Protein AF-A0A258EL34-F1 (afdb_monomer_lite)

pLDDT: mean 84.0, std 14.88, range [36.34, 97.56]

Radius of gyration: 18.14 Å; chains: 1; bounding box: 48×41×60 Å

Secondary structure (DSSP, 8-state):
--------S------SS-----S--S---S--TTS-B--EEEEEEEETTEEEEEEE--B-HHHHHHTTTTSGGGGGGHHHHS-EEEEEEETTEEPPPEEEPTTEEEEEE-S-TTSEEEEEE-HHHHT---SS--EEEEE----

Foldseek 3Di:
DDDPPDDDPDADDDDPAFADPPDDPDDDPPPPPQAWFGKDFPDWADEPFKIKTKIKRTAHRVRCVVQVCVDPVCVLVRCVGTWIWMWIQGPVGIDDTDTDRSQWADFPHDHDLQAWGKTWGPCSNVVHDDPDTDIDTDHDDDD

Sequence (143 aa):
MGDSITWKRTVELDPYQFQVITGQKAPVTYTQMMQLHEGSIDAIYSDPSNLIINYKSGIESEVFIENELKERKNFSRYPEFEKAFLRIYNSFGWSNEIRIPSKIGPILNIESTNKAFYALRNDDFIGEEQEYLTFYKLRLRQK

Structure (mmCIF, N/CA/C/O backbone):
data_AF-A0A258EL34-F1
#
_entry.id   AF-A0A258EL34-F1
#
loop_
_atom_site.group_PDB
_atom_site.id
_atom_site.type_symbol
_atom_site.label_atom_id
_atom_site.label_alt_id
_atom_site.label_comp_id
_atom_site.label_asym_id
_atom_site.label_entity_id
_atom_site.label_seq_id
_atom_site.pdbx_PDB_ins_code
_atom_site.Cartn_x
_atom_site.Cartn_y
_atom_site.Cartn_z
_atom_site.occupancy
_atom_site.B_iso_or_equiv
_atom_site.auth_seq_id
_atom_site.auth_comp_id
_atom_site.auth_asym_id
_atom_site.auth_atom_id
_atom_site.pdbx_PDB_model_num
ATOM 1 N N . MET A 1 1 ? -9.105 -7.352 40.418 1.00 41.78 1 MET A N 1
ATOM 2 C CA . MET A 1 1 ? -9.398 -8.182 39.233 1.00 41.78 1 MET A CA 1
ATOM 3 C C . MET A 1 1 ? -8.619 -7.563 38.094 1.00 41.78 1 MET A C 1
ATOM 5 O O . MET A 1 1 ? -8.935 -6.448 37.714 1.00 41.78 1 MET A O 1
ATOM 9 N N . GLY A 1 2 ? -7.491 -8.171 37.729 1.00 44.22 2 GLY A N 1
ATOM 10 C CA . GLY A 1 2 ? -6.603 -7.632 36.703 1.00 44.22 2 GLY A CA 1
ATOM 11 C C . GLY A 1 2 ? -7.062 -8.126 35.344 1.00 44.22 2 GLY A C 1
ATOM 12 O O . GLY A 1 2 ? -7.056 -9.333 35.117 1.00 44.22 2 GLY A O 1
ATOM 13 N N . ASP A 1 3 ? -7.471 -7.206 34.478 1.00 46.72 3 ASP A N 1
ATOM 14 C CA . ASP A 1 3 ? -7.740 -7.506 33.079 1.00 46.72 3 ASP A CA 1
ATOM 15 C C . ASP A 1 3 ? -6.435 -7.979 32.437 1.00 46.72 3 ASP A C 1
ATOM 17 O O . ASP A 1 3 ? -5.505 -7.204 32.203 1.00 46.72 3 ASP A O 1
ATOM 21 N N . SE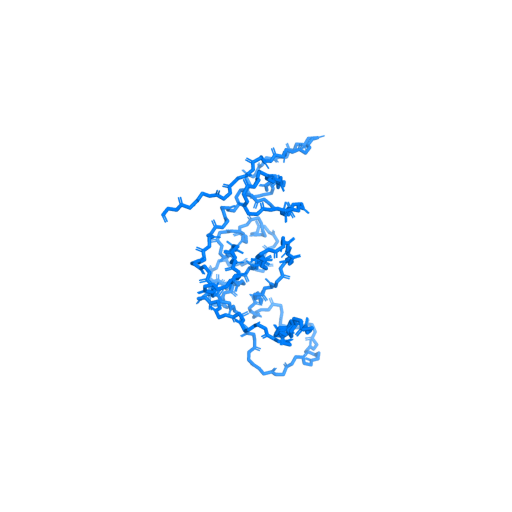R A 1 4 ? -6.330 -9.284 32.199 1.00 54.88 4 SER A N 1
ATOM 22 C CA . SER A 1 4 ? -5.239 -9.846 31.418 1.00 54.88 4 SER A CA 1
ATOM 23 C C . SER A 1 4 ? -5.434 -9.404 29.970 1.00 54.88 4 SER A C 1
ATOM 25 O O . SER A 1 4 ? -6.180 -10.027 29.216 1.00 54.88 4 SER A O 1
ATOM 27 N N . ILE A 1 5 ? -4.795 -8.301 29.586 1.00 61.38 5 ILE A N 1
ATOM 28 C CA . ILE A 1 5 ? -4.701 -7.889 28.187 1.00 61.38 5 ILE A CA 1
ATOM 29 C C . ILE A 1 5 ? -3.956 -9.004 27.445 1.00 61.38 5 ILE A C 1
ATOM 31 O O . ILE A 1 5 ? -2.776 -9.256 27.694 1.00 61.38 5 ILE A O 1
ATOM 35 N N . THR A 1 6 ? -4.656 -9.708 26.559 1.00 64.56 6 THR A N 1
ATOM 36 C CA . THR A 1 6 ? -4.080 -10.777 25.742 1.00 64.56 6 THR A CA 1
ATOM 37 C C . THR A 1 6 ? -3.245 -10.153 24.627 1.00 64.56 6 THR A C 1
ATOM 39 O O . THR A 1 6 ? -3.763 -9.755 23.585 1.00 64.56 6 THR A O 1
ATOM 42 N N . TRP A 1 7 ? -1.937 -10.039 24.843 1.00 64.25 7 TRP A N 1
ATOM 43 C CA . TRP A 1 7 ? -1.007 -9.521 23.842 1.00 64.25 7 TRP A CA 1
ATOM 44 C C . TRP A 1 7 ? -0.747 -10.565 22.749 1.00 64.25 7 TRP A C 1
ATOM 46 O O . TRP A 1 7 ? -0.298 -11.675 23.037 1.00 64.25 7 TRP A O 1
ATOM 56 N N . LYS A 1 8 ? -0.969 -10.205 21.479 1.00 66.88 8 LYS A N 1
ATOM 57 C CA . LYS A 1 8 ? -0.455 -10.978 20.338 1.00 66.88 8 LYS A CA 1
ATOM 58 C C . LYS A 1 8 ? 0.896 -10.411 19.921 1.00 66.88 8 LYS A C 1
ATOM 60 O O . LYS A 1 8 ? 0.979 -9.283 19.453 1.00 66.88 8 LYS A O 1
ATOM 65 N N . ARG A 1 9 ? 1.954 -11.211 20.084 1.00 72.88 9 ARG A N 1
ATOM 66 C CA . ARG A 1 9 ? 3.330 -10.836 19.712 1.00 72.88 9 ARG A CA 1
ATOM 67 C C . ARG A 1 9 ? 3.511 -10.675 18.201 1.00 72.88 9 ARG A C 1
ATOM 69 O O . ARG A 1 9 ? 4.352 -9.897 17.765 1.00 72.88 9 ARG A O 1
ATOM 76 N N . THR A 1 10 ? 2.732 -11.417 17.421 1.00 82.31 10 THR A N 1
ATOM 77 C CA . THR A 1 10 ? 2.841 -11.470 15.964 1.00 82.31 10 THR A CA 1
ATOM 78 C C . THR A 1 10 ? 1.449 -11.614 15.367 1.00 82.31 10 THR A C 1
ATOM 80 O O . THR A 1 10 ? 0.613 -12.351 15.895 1.00 82.31 10 THR A O 1
ATOM 83 N N . VAL A 1 11 ? 1.206 -10.896 14.273 1.00 83.44 11 VAL A N 1
ATOM 84 C CA . VAL A 1 11 ? 0.033 -11.070 13.418 1.00 83.44 11 VAL A CA 1
ATOM 85 C C . VAL A 1 11 ? 0.563 -11.443 12.041 1.00 83.44 11 VAL A C 1
ATOM 87 O O . VAL A 1 11 ? 1.262 -10.649 11.418 1.00 83.44 11 VAL A O 1
ATOM 90 N N . GLU A 1 12 ? 0.283 -12.664 11.600 1.00 86.00 12 GLU A N 1
ATOM 91 C CA . GLU A 1 12 ? 0.678 -13.126 10.270 1.00 86.00 12 GLU A CA 1
ATOM 92 C C . GLU A 1 12 ? -0.197 -12.444 9.220 1.00 86.00 12 GLU A C 1
ATOM 94 O O . GLU A 1 12 ? -1.425 -12.507 9.297 1.00 86.00 12 GLU A O 1
ATOM 99 N N . LEU A 1 13 ? 0.432 -11.766 8.261 1.00 84.50 13 LEU A N 1
ATOM 100 C CA . LEU A 1 13 ? -0.231 -11.244 7.074 1.00 84.50 13 LEU A CA 1
ATOM 101 C C . LEU A 1 13 ? -0.178 -12.331 5.996 1.00 84.50 13 LEU A C 1
ATOM 103 O O . LEU A 1 13 ? 0.907 -12.767 5.632 1.00 84.50 13 LEU A O 1
ATOM 107 N N . ASP A 1 14 ? -1.340 -12.732 5.485 1.00 82.75 14 ASP A N 1
ATOM 108 C CA . ASP A 1 14 ? -1.481 -13.736 4.416 1.00 82.75 14 ASP A CA 1
ATOM 109 C C . ASP A 1 14 ? -2.009 -13.081 3.123 1.00 82.75 14 ASP A C 1
ATOM 111 O O . ASP A 1 14 ? -3.225 -13.091 2.893 1.00 82.75 14 ASP A O 1
ATOM 115 N N . PRO A 1 15 ? -1.180 -12.304 2.404 1.00 85.19 15 PRO A N 1
ATOM 116 C CA . PRO A 1 15 ? -1.618 -11.557 1.229 1.00 85.19 15 PRO A CA 1
ATOM 117 C C . PRO A 1 15 ? -1.870 -12.506 0.049 1.00 85.19 15 PRO A C 1
ATOM 119 O O . PRO A 1 15 ? -1.083 -13.412 -0.206 1.00 85.19 15 PRO A O 1
ATOM 122 N N . TYR A 1 16 ? -2.932 -12.263 -0.719 1.00 80.44 16 TYR A N 1
ATOM 123 C CA . TYR A 1 16 ? -3.260 -13.045 -1.912 1.00 80.44 16 TYR A CA 1
ATOM 124 C C . TYR A 1 16 ? -2.210 -12.867 -3.014 1.00 80.44 16 TYR A C 1
ATOM 126 O O . TYR A 1 16 ? -1.878 -13.810 -3.728 1.00 80.44 16 TYR A O 1
ATOM 134 N N . GLN A 1 17 ? -1.684 -11.647 -3.154 1.00 79.56 17 GLN A N 1
ATOM 135 C CA . GLN A 1 17 ? -0.627 -11.327 -4.107 1.00 79.56 17 GLN A CA 1
ATOM 136 C C . GLN A 1 17 ? 0.487 -10.549 -3.402 1.00 79.56 17 GLN A C 1
ATOM 138 O O . GLN A 1 17 ? 0.334 -9.364 -3.104 1.00 79.56 17 GLN A O 1
ATOM 143 N N . PHE A 1 18 ? 1.613 -11.213 -3.148 1.00 84.88 18 PHE A N 1
ATOM 144 C CA . PHE A 1 18 ? 2.815 -10.597 -2.590 1.00 84.88 18 PHE A CA 1
ATOM 145 C C . PHE A 1 18 ? 4.050 -11.313 -3.128 1.00 84.88 18 PHE A C 1
ATOM 147 O O . PHE A 1 18 ? 4.322 -12.463 -2.789 1.00 84.88 18 PHE A O 1
ATOM 154 N N . GLN A 1 19 ? 4.762 -10.639 -4.020 1.00 82.44 19 GLN A N 1
ATOM 155 C CA . GLN A 1 19 ? 5.918 -11.174 -4.716 1.00 82.44 19 GLN A CA 1
ATOM 156 C C . GLN A 1 19 ? 7.121 -11.160 -3.778 1.00 82.44 19 GLN A C 1
ATOM 158 O O . GLN A 1 19 ? 7.544 -10.107 -3.307 1.00 82.44 19 GLN A O 1
ATOM 163 N N . VAL A 1 20 ? 7.682 -12.334 -3.507 1.00 78.94 20 VAL A N 1
ATOM 164 C CA . VAL A 1 20 ? 8.843 -12.498 -2.626 1.00 78.94 20 VAL A CA 1
ATOM 165 C C . VAL A 1 20 ? 9.955 -13.167 -3.413 1.00 78.94 20 VAL A C 1
ATOM 167 O O . VAL A 1 20 ? 9.717 -14.192 -4.054 1.00 78.94 20 VAL A O 1
ATOM 170 N N . ILE A 1 21 ? 11.183 -12.652 -3.329 1.00 72.12 21 ILE A N 1
ATOM 171 C CA . ILE A 1 21 ? 12.340 -13.408 -3.809 1.00 72.12 21 ILE A CA 1
ATOM 172 C C . ILE A 1 21 ? 12.619 -14.525 -2.801 1.00 72.12 21 ILE A C 1
ATOM 174 O O . ILE A 1 21 ? 13.019 -14.287 -1.658 1.00 72.12 21 ILE A O 1
ATOM 178 N N . THR A 1 22 ? 12.417 -15.771 -3.219 1.00 67.25 22 THR A N 1
ATOM 179 C CA . THR A 1 22 ? 12.797 -16.943 -2.428 1.00 67.25 22 THR A CA 1
ATOM 180 C C . THR A 1 22 ? 14.307 -17.170 -2.532 1.00 67.25 22 THR A C 1
ATOM 182 O O . THR A 1 22 ? 14.811 -17.405 -3.628 1.00 67.25 22 THR A O 1
ATOM 185 N N . GLY A 1 23 ? 15.040 -17.150 -1.413 1.00 67.62 23 GLY A N 1
ATOM 186 C CA . GLY A 1 23 ? 16.471 -17.492 -1.380 1.00 67.62 23 GLY A CA 1
ATOM 187 C C . GLY A 1 23 ? 17.406 -16.352 -0.954 1.00 67.62 23 GLY A C 1
ATOM 188 O O . GLY A 1 23 ? 17.044 -15.500 -0.145 1.00 67.62 23 GLY A O 1
ATOM 189 N N . GLN A 1 24 ? 18.662 -16.392 -1.417 1.00 54.28 24 GLN A N 1
ATOM 190 C CA . GLN A 1 24 ? 19.760 -15.569 -0.891 1.00 54.28 24 GLN A CA 1
ATOM 191 C C . GLN A 1 24 ? 19.712 -14.107 -1.383 1.00 54.28 24 GLN A C 1
ATOM 193 O O . GLN A 1 24 ? 19.801 -13.846 -2.576 1.00 54.28 24 GLN A O 1
ATOM 198 N N . LYS A 1 25 ? 19.677 -13.154 -0.436 1.00 59.59 25 LYS A N 1
ATOM 199 C CA . LYS A 1 25 ? 19.652 -11.685 -0.643 1.00 59.59 25 LYS A CA 1
ATOM 200 C C . LYS A 1 25 ? 21.045 -11.009 -0.708 1.00 59.59 25 LYS A C 1
ATOM 202 O O . LYS A 1 25 ? 21.150 -9.797 -0.540 1.00 59.59 25 LYS A O 1
ATOM 207 N N . ALA A 1 26 ? 22.129 -11.780 -0.847 1.00 50.38 26 ALA A N 1
ATOM 208 C CA . ALA A 1 26 ? 23.520 -11.289 -0.782 1.00 50.38 26 ALA A CA 1
ATOM 209 C C . ALA A 1 26 ? 23.942 -10.572 -2.088 1.00 50.38 26 ALA A C 1
ATOM 211 O O . ALA A 1 26 ? 23.337 -10.839 -3.126 1.00 50.38 26 ALA A O 1
ATOM 212 N N . PRO A 1 27 ? 24.941 -9.659 -2.070 1.00 42.38 27 PRO A N 1
ATOM 213 C CA . PRO A 1 27 ? 25.103 -8.652 -3.111 1.00 42.38 27 PRO A CA 1
ATOM 214 C C . PRO A 1 27 ? 25.608 -9.289 -4.401 1.00 42.38 27 PRO A C 1
ATOM 216 O O . PRO A 1 27 ? 26.798 -9.551 -4.575 1.00 42.38 27 PRO A O 1
ATOM 219 N N . VAL A 1 28 ? 24.681 -9.523 -5.320 1.00 44.03 28 VAL A N 1
ATOM 220 C CA . VAL A 1 28 ? 25.002 -9.807 -6.710 1.00 44.03 28 VAL A CA 1
ATOM 221 C C . VAL A 1 28 ? 25.556 -8.500 -7.267 1.00 44.03 28 VAL A C 1
ATOM 223 O O . VAL A 1 28 ? 24.874 -7.475 -7.267 1.00 44.03 28 VAL A O 1
ATOM 226 N N . THR A 1 29 ? 26.822 -8.502 -7.668 1.00 36.34 29 THR A N 1
ATOM 227 C CA . THR A 1 29 ? 27.428 -7.448 -8.487 1.00 36.34 29 THR A CA 1
ATOM 228 C C . THR A 1 29 ? 26.407 -6.936 -9.505 1.00 36.34 29 THR A C 1
ATOM 230 O O . THR A 1 29 ? 25.785 -7.754 -10.176 1.00 36.34 29 THR A O 1
ATOM 233 N N . TYR A 1 30 ? 26.226 -5.609 -9.585 1.00 42.84 30 TYR A N 1
ATOM 234 C CA . TYR A 1 30 ? 25.286 -4.830 -10.422 1.00 42.84 30 TYR A CA 1
ATOM 235 C C . TYR A 1 30 ? 25.215 -5.260 -11.908 1.00 42.84 30 TYR A C 1
ATOM 237 O O . TYR A 1 30 ? 25.568 -4.514 -12.816 1.00 42.84 30 TYR A O 1
ATOM 245 N N . THR A 1 31 ? 24.761 -6.475 -12.186 1.00 44.69 31 THR A N 1
ATOM 246 C CA . THR A 1 31 ? 24.675 -7.048 -13.536 1.00 44.69 31 THR A CA 1
ATOM 247 C C . THR A 1 31 ? 23.305 -7.643 -13.827 1.00 44.69 31 THR A C 1
ATOM 249 O O . THR A 1 31 ? 22.982 -7.860 -14.989 1.00 44.69 31 THR A O 1
ATOM 252 N N . GLN A 1 32 ? 22.448 -7.817 -12.817 1.00 48.19 32 GLN A N 1
ATOM 253 C CA . GLN A 1 32 ? 21.083 -8.304 -12.997 1.00 48.19 32 GLN A CA 1
ATOM 254 C C . GLN A 1 32 ? 20.070 -7.280 -12.473 1.00 48.19 32 GLN A C 1
ATOM 256 O O . GLN A 1 32 ? 19.383 -7.509 -11.486 1.00 48.19 32 GLN A O 1
ATOM 261 N N . MET A 1 33 ? 19.923 -6.154 -13.179 1.00 47.72 33 MET A N 1
ATOM 262 C CA . MET A 1 33 ? 18.757 -5.251 -13.062 1.00 47.72 33 MET A CA 1
ATOM 263 C C . MET A 1 33 ? 17.456 -5.912 -13.583 1.00 47.72 33 MET A C 1
ATOM 265 O O . MET A 1 33 ? 16.631 -5.258 -14.215 1.00 47.72 33 MET A O 1
ATOM 269 N N . MET A 1 34 ? 17.312 -7.234 -13.444 1.00 56.38 34 MET A N 1
ATOM 270 C CA . MET A 1 34 ? 16.467 -8.035 -14.332 1.00 56.38 34 MET A CA 1
ATOM 271 C C . MET A 1 34 ? 15.457 -8.964 -13.666 1.00 56.38 34 MET A C 1
ATOM 273 O O . MET A 1 34 ? 14.756 -9.652 -14.401 1.00 56.38 34 MET A O 1
ATOM 277 N N . GLN A 1 35 ? 15.337 -9.028 -12.342 1.00 62.94 35 GLN A N 1
ATOM 278 C CA . GLN A 1 35 ? 14.442 -10.019 -11.741 1.00 62.94 35 GLN A CA 1
ATOM 279 C C . GLN A 1 35 ? 13.672 -9.448 -10.556 1.00 62.94 35 GLN A C 1
ATOM 281 O O . GLN A 1 35 ? 14.263 -9.132 -9.531 1.00 62.94 35 GLN A O 1
ATOM 286 N N . LEU A 1 36 ? 12.349 -9.388 -10.747 1.00 65.50 36 LEU A N 1
ATOM 287 C CA . LEU A 1 36 ? 11.299 -9.108 -9.768 1.00 65.50 36 LEU A CA 1
ATOM 288 C C . LEU A 1 36 ? 11.317 -7.711 -9.122 1.00 65.50 36 LEU A C 1
ATOM 290 O O . LEU A 1 36 ? 12.328 -7.238 -8.614 1.00 65.50 36 LEU A O 1
ATOM 294 N N . HIS A 1 37 ? 10.144 -7.079 -9.055 1.00 77.81 37 HIS A N 1
ATOM 295 C CA . HIS A 1 37 ? 9.909 -6.010 -8.086 1.00 77.81 37 HIS A CA 1
ATOM 296 C C . HIS A 1 37 ? 9.254 -6.647 -6.858 1.00 77.81 37 HIS A C 1
ATOM 298 O O . HIS A 1 37 ? 8.141 -7.161 -6.971 1.00 77.81 37 HIS A O 1
ATOM 304 N N . GLU A 1 38 ? 9.949 -6.698 -5.720 1.00 84.25 38 GLU A N 1
ATOM 305 C CA . GLU A 1 38 ? 9.405 -7.313 -4.502 1.00 84.25 38 GLU A CA 1
ATOM 306 C C . GLU A 1 38 ? 8.160 -6.568 -4.009 1.00 84.25 38 GLU A C 1
ATOM 308 O O . GLU A 1 38 ? 8.049 -5.347 -4.126 1.00 84.25 38 GLU A O 1
ATOM 313 N N . GLY A 1 39 ? 7.227 -7.317 -3.425 1.00 89.00 39 GLY A N 1
ATOM 314 C CA . GLY A 1 39 ? 6.164 -6.741 -2.622 1.00 89.00 39 GLY A CA 1
ATOM 315 C C . GLY A 1 39 ? 6.746 -6.014 -1.413 1.00 89.00 39 GLY A C 1
ATOM 316 O O . GLY A 1 39 ? 7.715 -6.460 -0.794 1.00 89.00 39 GLY A O 1
ATOM 317 N N . SER A 1 40 ? 6.142 -4.887 -1.060 1.00 91.06 40 SER A N 1
ATOM 318 C CA . SER A 1 40 ? 6.580 -4.041 0.048 1.00 91.06 40 SER A CA 1
ATOM 319 C C . SER A 1 40 ? 5.419 -3.728 0.974 1.00 91.06 40 SER A C 1
ATOM 321 O O . SER A 1 40 ? 4.289 -3.540 0.530 1.00 91.06 40 SER A O 1
ATOM 323 N N . ILE A 1 41 ? 5.694 -3.644 2.276 1.00 92.75 41 ILE A N 1
ATOM 324 C CA . ILE A 1 41 ? 4.790 -2.966 3.207 1.00 92.75 41 ILE A CA 1
ATOM 325 C C . ILE A 1 41 ? 5.137 -1.483 3.146 1.00 92.75 41 ILE A C 1
ATOM 327 O O . ILE A 1 41 ? 6.236 -1.088 3.528 1.00 92.75 41 ILE A O 1
ATOM 331 N N . ASP A 1 42 ? 4.192 -0.678 2.677 1.00 92.19 42 ASP A N 1
ATOM 332 C CA . ASP A 1 42 ? 4.390 0.756 2.487 1.00 92.19 42 ASP A CA 1
ATOM 333 C C . ASP A 1 42 ? 4.090 1.531 3.768 1.00 92.19 42 ASP A C 1
ATOM 335 O O . ASP A 1 42 ? 4.765 2.508 4.087 1.00 92.19 42 ASP A O 1
ATOM 339 N N . ALA A 1 43 ? 3.064 1.107 4.511 1.00 94.62 43 ALA A N 1
ATOM 340 C CA . ALA A 1 43 ? 2.695 1.745 5.765 1.00 94.62 43 ALA A CA 1
ATOM 341 C C . ALA A 1 43 ? 1.896 0.820 6.684 1.00 94.62 43 ALA A C 1
ATOM 343 O O . ALA A 1 43 ? 1.164 -0.070 6.244 1.00 94.62 43 ALA A O 1
ATOM 344 N N . ILE A 1 44 ? 2.000 1.098 7.982 1.00 95.50 44 ILE A N 1
ATOM 345 C CA . ILE A 1 44 ? 1.185 0.487 9.027 1.00 95.50 44 ILE A CA 1
ATOM 346 C C . ILE A 1 44 ? 0.515 1.618 9.804 1.00 95.50 44 ILE A C 1
ATOM 348 O O . ILE A 1 44 ? 1.185 2.535 10.277 1.00 95.50 44 ILE A O 1
ATOM 352 N N . TYR A 1 45 ? -0.803 1.537 9.944 1.00 95.62 45 TYR A N 1
ATOM 353 C CA . TYR A 1 45 ? -1.613 2.450 10.743 1.00 95.62 45 TYR A CA 1
ATOM 354 C C . TYR A 1 45 ? -2.375 1.661 11.805 1.00 95.62 45 TYR A C 1
ATOM 356 O O . TYR A 1 45 ? -2.522 0.439 11.718 1.00 95.62 45 TYR A O 1
ATOM 364 N N . SER A 1 46 ? -2.895 2.358 12.806 1.00 94.19 46 SER A N 1
ATOM 365 C CA . SER A 1 46 ? -3.691 1.726 13.851 1.00 94.19 46 SER A CA 1
ATOM 366 C C . SER A 1 46 ? -4.718 2.684 14.424 1.00 94.19 46 SER A C 1
ATOM 368 O O . SER A 1 46 ? -4.429 3.865 14.616 1.00 94.19 46 SER A O 1
ATOM 370 N N . ASP A 1 47 ? -5.871 2.138 14.782 1.00 93.06 47 ASP A N 1
ATOM 371 C CA . ASP A 1 47 ? -6.832 2.764 15.684 1.00 93.06 47 ASP A CA 1
ATOM 372 C C . ASP A 1 47 ? -7.059 1.839 16.904 1.00 93.06 47 ASP A C 1
ATOM 374 O O . ASP A 1 47 ? -6.499 0.739 16.942 1.00 93.06 47 ASP A O 1
ATOM 378 N N . PRO A 1 48 ? -7.837 2.240 17.929 1.00 92.38 48 PRO A N 1
ATOM 379 C CA . PRO A 1 48 ? -8.005 1.436 19.144 1.00 92.38 48 PRO A CA 1
ATOM 380 C C . PRO A 1 48 ? -8.538 0.009 18.936 1.00 92.38 48 PRO A C 1
ATOM 382 O O . PRO A 1 48 ? -8.478 -0.796 19.862 1.00 92.38 48 PRO A O 1
ATOM 385 N N . SER A 1 49 ? -9.104 -0.312 17.770 1.00 92.31 49 SER A N 1
ATOM 386 C CA . SER A 1 49 ? -9.702 -1.623 17.487 1.00 92.31 49 SER A CA 1
ATOM 387 C C . SER A 1 49 ? -9.142 -2.303 16.239 1.00 92.31 49 SER A C 1
ATOM 389 O O . SER A 1 49 ? -9.473 -3.463 15.995 1.00 92.31 49 SER A O 1
ATOM 391 N N . ASN A 1 50 ? -8.314 -1.614 15.451 1.00 94.19 50 ASN A N 1
ATOM 392 C CA . ASN A 1 50 ? -7.859 -2.091 14.154 1.00 94.19 50 ASN A CA 1
ATOM 393 C C . ASN A 1 50 ? -6.362 -1.835 13.940 1.00 94.19 50 ASN A C 1
ATOM 395 O O . ASN A 1 50 ? -5.864 -0.735 14.173 1.00 94.19 50 ASN A O 1
ATOM 399 N N . LEU A 1 51 ? -5.675 -2.834 13.391 1.00 94.69 51 LEU A N 1
ATOM 400 C CA . LEU A 1 51 ? -4.385 -2.692 12.720 1.00 94.69 51 LEU A CA 1
ATOM 401 C C . LEU A 1 51 ? -4.642 -2.600 11.214 1.00 94.69 51 LEU A C 1
ATOM 403 O O . LEU A 1 51 ? -5.408 -3.393 10.673 1.00 94.69 51 LEU A O 1
ATOM 407 N N . ILE A 1 52 ? -4.016 -1.653 10.529 1.00 95.69 52 ILE A N 1
ATOM 408 C CA . ILE A 1 52 ? -4.247 -1.399 9.107 1.00 95.69 52 ILE A CA 1
ATOM 409 C C . ILE A 1 52 ? -2.904 -1.468 8.393 1.00 95.69 52 ILE A C 1
ATOM 411 O O . ILE A 1 52 ? -1.978 -0.745 8.750 1.00 95.69 52 ILE A O 1
ATOM 415 N N . ILE A 1 53 ? -2.799 -2.320 7.380 1.00 95.94 53 ILE A N 1
ATOM 416 C CA . ILE A 1 53 ? -1.584 -2.486 6.584 1.00 95.94 53 ILE A CA 1
ATOM 417 C C . ILE A 1 53 ? -1.858 -2.008 5.165 1.00 95.94 53 ILE A C 1
ATOM 419 O O . ILE A 1 53 ? -2.818 -2.454 4.536 1.00 95.94 53 ILE A O 1
ATOM 423 N N . ASN A 1 54 ? -1.002 -1.113 4.680 1.00 96.00 54 ASN A N 1
ATOM 424 C CA . ASN A 1 54 ? -0.882 -0.754 3.276 1.00 96.00 54 ASN A CA 1
ATOM 425 C C . ASN A 1 54 ? 0.339 -1.466 2.693 1.00 96.00 54 ASN A C 1
ATOM 427 O O . ASN A 1 54 ? 1.446 -1.310 3.213 1.00 96.00 54 ASN A O 1
ATOM 431 N N . TYR A 1 55 ? 0.144 -2.237 1.633 1.00 95.12 55 TYR A N 1
ATOM 432 C CA . TYR A 1 55 ? 1.227 -2.951 0.969 1.00 95.12 55 TYR A CA 1
ATOM 433 C C . TYR A 1 55 ? 1.016 -3.011 -0.537 1.00 95.12 55 TYR A C 1
ATOM 435 O O . TYR A 1 55 ? -0.099 -2.876 -1.048 1.00 95.12 55 TYR A O 1
ATOM 443 N N . LYS A 1 56 ? 2.114 -3.259 -1.237 1.00 93.94 56 LYS A N 1
ATOM 444 C CA . LYS A 1 56 ? 2.168 -3.494 -2.670 1.00 93.94 56 LYS A CA 1
ATOM 445 C C . LYS A 1 56 ? 2.427 -4.959 -2.951 1.00 93.94 56 LYS A C 1
ATOM 447 O O . LYS A 1 56 ? 3.188 -5.613 -2.240 1.00 93.94 56 LYS A O 1
ATOM 452 N N . SER A 1 57 ? 1.822 -5.461 -4.020 1.00 92.31 57 SER A N 1
ATOM 453 C CA . SER A 1 57 ? 2.046 -6.828 -4.469 1.00 92.31 57 SER A CA 1
ATOM 454 C C . SER A 1 57 ? 3.461 -7.057 -4.968 1.00 92.31 57 SER A C 1
ATOM 456 O O . SER A 1 57 ? 3.899 -8.195 -4.945 1.00 92.31 57 SER A O 1
ATOM 458 N N . GLY A 1 58 ? 4.150 -6.028 -5.463 1.00 90.38 58 GLY A N 1
ATOM 459 C CA . GLY A 1 58 ? 5.304 -6.213 -6.337 1.00 90.38 58 GLY A CA 1
ATOM 460 C C . GLY A 1 58 ? 4.886 -6.607 -7.759 1.00 90.38 58 GLY A C 1
ATOM 461 O O . GLY A 1 58 ? 3.691 -6.634 -8.082 1.00 90.38 58 GLY A O 1
ATOM 462 N N . ILE A 1 59 ? 5.870 -6.900 -8.609 1.00 89.31 59 ILE A N 1
ATOM 463 C CA . ILE A 1 59 ? 5.712 -7.221 -10.033 1.00 89.31 59 ILE A CA 1
ATOM 464 C C . ILE A 1 59 ? 6.456 -8.520 -10.340 1.00 89.31 59 ILE A C 1
ATOM 466 O O . ILE A 1 59 ? 7.650 -8.639 -10.061 1.00 89.31 59 ILE A O 1
ATOM 470 N N . GLU A 1 60 ? 5.745 -9.471 -10.945 1.00 85.31 60 GLU A N 1
ATOM 471 C CA . GLU A 1 60 ? 6.302 -10.749 -11.396 1.00 85.31 60 GLU A CA 1
ATOM 472 C C . GLU A 1 60 ? 7.360 -10.557 -12.482 1.00 85.31 60 GLU A C 1
ATOM 474 O O . GLU A 1 60 ? 7.284 -9.636 -13.295 1.00 85.31 60 GLU A O 1
ATOM 479 N N . SER A 1 61 ? 8.352 -11.448 -12.516 1.00 81.62 61 SER A N 1
ATOM 480 C CA . SER A 1 61 ? 9.495 -11.303 -13.428 1.00 81.62 61 SER A CA 1
ATOM 481 C C . SER A 1 61 ? 9.083 -11.388 -14.899 1.00 81.62 61 SER A C 1
ATOM 483 O O . SER A 1 61 ? 9.593 -10.626 -15.713 1.00 81.62 61 SER A O 1
ATOM 485 N N . GLU A 1 62 ? 8.136 -12.267 -15.231 1.00 84.12 62 GLU A N 1
ATOM 486 C CA . GLU A 1 62 ? 7.586 -12.411 -16.586 1.00 84.12 62 GLU A CA 1
ATOM 487 C C . GLU A 1 62 ? 6.925 -11.103 -17.037 1.00 84.12 62 GLU A C 1
ATOM 489 O O . GLU A 1 62 ? 7.337 -10.515 -18.035 1.00 84.12 62 GLU A O 1
ATOM 494 N N . VAL A 1 63 ? 6.017 -10.561 -16.217 1.00 88.38 63 VAL A N 1
ATOM 495 C CA . VAL A 1 63 ? 5.354 -9.270 -16.459 1.00 88.38 63 VAL A CA 1
ATOM 496 C C . VAL A 1 63 ? 6.368 -8.131 -16.597 1.00 88.38 63 VAL A C 1
ATOM 498 O O . VAL A 1 63 ? 6.226 -7.281 -17.478 1.00 88.38 63 VAL A O 1
ATOM 501 N N . PHE A 1 64 ? 7.400 -8.111 -15.751 1.00 86.06 64 PHE A N 1
ATOM 502 C CA . PHE A 1 64 ? 8.444 -7.089 -15.769 1.00 86.06 64 PHE A CA 1
ATOM 503 C C . PHE A 1 64 ? 9.251 -7.095 -17.076 1.00 86.06 64 PHE A C 1
ATOM 505 O O . PHE A 1 64 ? 9.547 -6.032 -17.630 1.00 86.06 64 PHE A O 1
ATOM 512 N N . ILE A 1 65 ? 9.589 -8.287 -17.577 1.00 84.94 65 ILE A N 1
ATOM 513 C CA . ILE A 1 65 ? 10.351 -8.477 -18.816 1.00 84.94 65 ILE A CA 1
ATOM 514 C C . ILE A 1 65 ? 9.484 -8.165 -20.036 1.00 84.94 65 ILE A C 1
ATOM 516 O O . ILE A 1 65 ? 9.898 -7.369 -20.877 1.00 84.94 65 ILE A O 1
ATOM 520 N N . GLU A 1 66 ? 8.284 -8.745 -20.116 1.00 89.88 66 GLU A N 1
ATOM 521 C CA . GLU A 1 66 ? 7.367 -8.588 -21.254 1.00 89.88 66 GLU A CA 1
ATOM 522 C C . GLU A 1 66 ? 6.959 -7.131 -21.488 1.00 89.88 66 GLU A C 1
ATOM 524 O O . GLU A 1 66 ? 6.751 -6.717 -22.626 1.00 89.88 66 GLU A O 1
ATOM 529 N N . ASN A 1 67 ? 6.880 -6.334 -20.419 1.00 89.94 67 ASN A N 1
ATOM 530 C CA . ASN A 1 67 ? 6.499 -4.925 -20.496 1.00 89.94 67 ASN A CA 1
ATOM 531 C C . ASN A 1 67 ? 7.697 -3.965 -20.545 1.00 89.94 67 ASN A C 1
ATOM 533 O O . ASN A 1 67 ? 7.502 -2.752 -20.452 1.00 89.94 67 ASN A O 1
ATOM 537 N N . GLU A 1 68 ? 8.923 -4.483 -20.696 1.00 89.12 68 GLU A N 1
ATOM 538 C CA . GLU A 1 68 ? 10.160 -3.693 -20.746 1.00 89.12 68 GLU A CA 1
ATOM 539 C C . GLU A 1 68 ? 10.282 -2.713 -19.561 1.00 89.12 68 GLU A C 1
ATOM 541 O O . GLU A 1 68 ? 10.719 -1.571 -19.724 1.00 89.12 68 GLU A O 1
ATOM 546 N N . LEU A 1 69 ? 9.875 -3.122 -18.353 1.00 86.12 69 LEU A N 1
ATOM 547 C CA . LEU A 1 69 ? 9.767 -2.209 -17.205 1.00 86.12 69 LEU A CA 1
ATOM 548 C C . LEU A 1 69 ? 11.123 -1.718 -16.682 1.00 86.12 69 LEU A C 1
ATOM 550 O O . LEU A 1 69 ? 11.181 -0.711 -15.987 1.00 86.12 69 LEU A O 1
ATOM 554 N N . LYS A 1 70 ? 12.229 -2.350 -17.087 1.00 84.00 70 LYS A N 1
ATOM 555 C CA . LYS A 1 70 ? 13.589 -1.831 -16.857 1.00 84.00 70 LYS A CA 1
ATOM 556 C C . LYS A 1 70 ? 13.861 -0.502 -17.573 1.00 84.00 70 LYS A C 1
ATOM 558 O O . LYS A 1 70 ? 14.760 0.237 -17.177 1.00 84.00 70 LYS A O 1
ATOM 563 N N . GLU A 1 71 ? 13.130 -0.212 -18.648 1.00 84.12 71 GLU A N 1
ATOM 564 C CA . GLU A 1 71 ? 13.344 0.986 -19.447 1.00 84.12 71 GLU A CA 1
ATOM 565 C C . GLU A 1 71 ? 12.708 2.188 -18.751 1.00 84.12 71 GLU A C 1
ATOM 567 O O . GLU A 1 71 ? 11.507 2.201 -18.489 1.00 84.12 71 GLU A O 1
ATOM 572 N N . ARG A 1 72 ? 13.489 3.249 -18.513 1.00 80.75 72 ARG A N 1
ATOM 573 C CA . ARG A 1 72 ? 13.029 4.449 -17.786 1.00 80.75 72 ARG A CA 1
ATOM 574 C C . ARG A 1 72 ? 11.742 5.056 -18.358 1.00 80.75 72 ARG A C 1
ATOM 576 O O . ARG A 1 72 ? 10.915 5.560 -17.605 1.00 80.75 72 ARG A O 1
ATOM 583 N N . LYS A 1 73 ? 11.555 4.979 -19.681 1.00 85.81 73 LYS A N 1
ATOM 584 C CA . LYS A 1 73 ? 10.339 5.428 -20.389 1.00 85.81 73 LYS A CA 1
ATOM 585 C C . LYS A 1 73 ? 9.055 4.726 -19.908 1.00 85.81 73 LYS A C 1
ATOM 587 O O . LYS A 1 73 ? 7.976 5.272 -20.084 1.00 85.81 73 LYS A O 1
ATOM 592 N N . ASN A 1 74 ? 9.176 3.538 -19.313 1.00 87.00 74 ASN A N 1
ATOM 593 C CA . ASN A 1 74 ? 8.068 2.705 -18.850 1.00 87.00 74 ASN A CA 1
ATOM 594 C C . ASN A 1 74 ? 7.843 2.790 -17.331 1.00 87.00 74 ASN A C 1
ATOM 596 O O . ASN A 1 74 ? 6.935 2.138 -16.823 1.00 87.00 74 ASN A O 1
ATOM 600 N N . PHE A 1 75 ? 8.623 3.580 -16.583 1.00 84.06 75 PHE A N 1
ATOM 601 C CA . PHE A 1 75 ? 8.498 3.642 -15.119 1.00 84.06 75 PHE A CA 1
ATOM 602 C C . PHE A 1 75 ? 7.127 4.159 -14.658 1.00 84.06 75 PHE A C 1
ATOM 604 O O . PHE A 1 75 ? 6.584 3.663 -13.674 1.00 84.06 75 PHE A O 1
ATOM 611 N N . SER A 1 76 ? 6.511 5.076 -15.409 1.00 83.69 76 SER A N 1
ATOM 612 C CA . SER A 1 76 ? 5.147 5.559 -15.140 1.00 83.69 76 SER A CA 1
ATOM 613 C C . SER A 1 76 ? 4.081 4.460 -15.220 1.00 83.69 76 SER A C 1
ATOM 615 O O . SER A 1 76 ? 3.002 4.607 -14.649 1.00 83.69 76 SER A O 1
ATOM 617 N N . ARG A 1 77 ? 4.386 3.334 -15.879 1.00 86.81 77 ARG A N 1
ATOM 618 C CA . ARG A 1 77 ? 3.489 2.183 -16.040 1.00 86.81 77 ARG A CA 1
ATOM 619 C C . ARG A 1 77 ? 3.553 1.198 -14.877 1.00 86.81 77 ARG A C 1
ATOM 621 O O . ARG A 1 77 ? 2.740 0.284 -14.819 1.00 86.81 77 ARG A O 1
ATOM 628 N N . TYR A 1 78 ? 4.477 1.361 -13.928 1.00 87.81 78 TYR A N 1
ATOM 629 C CA . TYR A 1 78 ? 4.587 0.466 -12.766 1.00 87.81 78 TYR A CA 1
ATOM 630 C C . TYR A 1 78 ? 3.255 0.273 -12.026 1.00 87.81 78 TYR A C 1
ATOM 632 O O . TYR A 1 78 ? 2.911 -0.876 -11.743 1.00 87.81 78 TYR A O 1
ATOM 640 N N . PRO A 1 79 ? 2.444 1.323 -11.783 1.00 88.69 79 PRO A N 1
ATOM 641 C CA . PRO A 1 79 ? 1.157 1.172 -11.110 1.00 88.69 79 PRO A CA 1
ATOM 642 C C . PRO A 1 79 ? 0.099 0.380 -11.907 1.00 88.69 79 PRO A C 1
ATOM 644 O O . PRO A 1 79 ? -0.968 0.092 -11.361 1.00 88.69 79 PRO A O 1
ATOM 647 N N . GLU A 1 80 ? 0.344 0.032 -13.178 1.00 89.19 80 GLU A N 1
ATOM 648 C CA . GLU A 1 80 ? -0.490 -0.911 -13.946 1.00 89.19 80 GLU A CA 1
ATOM 649 C C . GLU A 1 80 ? -0.320 -2.352 -13.431 1.00 89.19 80 GLU A C 1
ATOM 651 O O . GLU A 1 80 ? -1.276 -3.133 -13.436 1.00 89.19 80 GLU A O 1
ATOM 656 N N . PHE A 1 81 ? 0.882 -2.689 -12.952 1.00 90.50 81 PHE A N 1
ATOM 657 C CA . PHE A 1 81 ? 1.300 -4.053 -12.613 1.00 90.50 81 PHE A CA 1
ATOM 658 C C . PHE A 1 81 ? 1.496 -4.256 -11.111 1.00 90.50 81 PHE A C 1
ATOM 660 O O . PHE A 1 81 ? 1.107 -5.289 -10.566 1.00 90.50 81 PHE A O 1
ATOM 667 N N . GLU A 1 82 ? 2.052 -3.253 -10.437 1.00 91.06 82 GLU A N 1
ATOM 668 C CA . GLU A 1 82 ? 2.208 -3.225 -8.992 1.00 91.06 82 GLU A CA 1
ATOM 669 C C . GLU A 1 82 ? 0.904 -2.761 -8.342 1.00 91.06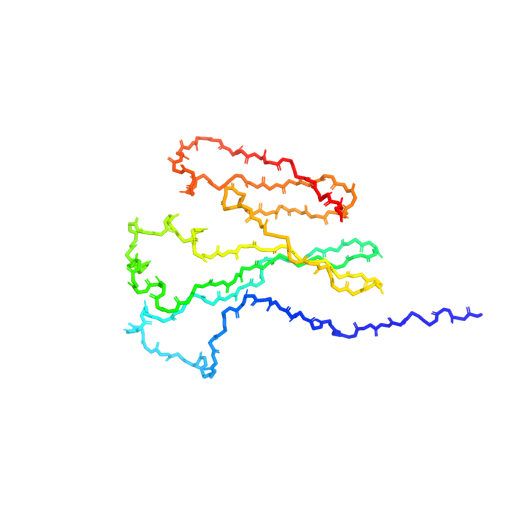 82 GLU A C 1
ATOM 671 O O . GLU A 1 82 ? 0.571 -1.573 -8.310 1.00 91.06 82 GLU A O 1
ATOM 676 N N . LYS A 1 83 ? 0.131 -3.711 -7.818 1.00 93.19 83 LYS A N 1
ATOM 677 C CA . LYS A 1 83 ? -1.146 -3.412 -7.172 1.00 93.19 83 LYS A CA 1
ATOM 678 C C . LYS A 1 83 ? -0.906 -3.055 -5.713 1.00 93.19 83 LYS A C 1
ATOM 680 O O . LYS A 1 83 ? -0.180 -3.758 -5.018 1.00 93.19 83 LYS A O 1
ATOM 685 N N . ALA A 1 84 ? -1.569 -2.007 -5.241 1.00 94.44 84 ALA A N 1
ATOM 686 C CA . ALA A 1 84 ? -1.567 -1.625 -3.837 1.00 94.44 84 ALA A CA 1
ATOM 687 C C . ALA A 1 84 ? -2.872 -2.047 -3.150 1.00 94.44 84 ALA A C 1
ATOM 689 O O . ALA A 1 84 ? -3.953 -2.020 -3.754 1.00 94.44 84 ALA A O 1
ATOM 690 N N . PHE A 1 85 ? -2.772 -2.426 -1.880 1.00 95.81 85 PHE A N 1
ATOM 691 C CA . PHE A 1 85 ? -3.869 -2.976 -1.096 1.00 95.81 85 PHE A CA 1
ATOM 692 C C . PHE A 1 85 ? -3.864 -2.435 0.330 1.00 95.81 85 PHE A C 1
ATOM 694 O O . PHE A 1 85 ? -2.815 -2.276 0.950 1.00 95.81 85 PHE A O 1
ATOM 701 N N . LEU A 1 86 ? -5.065 -2.229 0.870 1.00 95.56 86 LEU A N 1
ATOM 702 C CA . LEU A 1 86 ? -5.289 -2.114 2.305 1.00 95.56 86 LEU A CA 1
ATOM 703 C C . LEU A 1 86 ? -5.835 -3.427 2.856 1.00 95.56 86 LEU A C 1
ATOM 705 O O . LEU A 1 86 ? -6.742 -4.028 2.273 1.00 95.56 86 LEU A O 1
ATOM 709 N N . ARG A 1 87 ? -5.350 -3.815 4.033 1.00 95.00 87 ARG A N 1
ATOM 710 C CA . ARG A 1 87 ? -5.919 -4.906 4.822 1.00 95.00 87 ARG A CA 1
ATOM 711 C C . ARG A 1 87 ? -6.032 -4.503 6.281 1.00 95.00 87 ARG A C 1
ATOM 713 O O . ARG A 1 87 ? -5.155 -3.829 6.815 1.00 95.00 87 ARG A O 1
ATOM 720 N N . ILE A 1 88 ? -7.127 -4.899 6.915 1.00 94.94 88 ILE A N 1
ATOM 721 C CA . ILE A 1 88 ? -7.487 -4.461 8.261 1.00 94.94 88 ILE A CA 1
ATOM 722 C C . ILE A 1 88 ? -7.597 -5.695 9.144 1.00 94.94 88 ILE A C 1
ATOM 724 O O . ILE A 1 88 ? -8.333 -6.616 8.809 1.00 94.94 88 ILE A O 1
ATOM 728 N N . TYR A 1 89 ? -6.877 -5.719 10.255 1.00 93.88 89 TYR A N 1
ATOM 729 C CA . TYR A 1 89 ? -6.962 -6.768 11.260 1.00 93.88 89 TYR A CA 1
ATOM 730 C C . TYR A 1 89 ? -7.654 -6.244 12.513 1.00 93.88 89 TYR A C 1
ATOM 732 O O . TYR A 1 89 ? -7.275 -5.199 13.041 1.00 93.88 89 TYR A O 1
ATOM 740 N N . ASN A 1 90 ? -8.640 -6.985 13.009 1.00 92.19 90 ASN A N 1
ATOM 741 C CA . ASN A 1 90 ? -9.359 -6.670 14.242 1.00 92.19 90 ASN A CA 1
ATOM 742 C C . ASN A 1 90 ? -9.705 -7.947 15.032 1.00 92.19 90 ASN A C 1
ATOM 744 O O . ASN A 1 90 ? -9.134 -9.014 14.797 1.00 92.19 90 ASN A O 1
ATOM 748 N N . SER A 1 91 ? -10.639 -7.855 15.984 1.00 90.75 91 SER A N 1
ATOM 749 C CA . SER A 1 91 ? -11.082 -8.994 16.804 1.00 90.75 91 SER A CA 1
ATOM 750 C C . SER A 1 91 ? -11.669 -10.161 16.000 1.00 90.75 91 SER A C 1
ATOM 752 O O . SER A 1 91 ? -11.695 -11.280 16.503 1.00 90.75 91 SER A O 1
ATOM 754 N N . PHE A 1 92 ? -12.123 -9.918 14.768 1.00 90.12 92 PHE A N 1
ATOM 755 C CA . PHE A 1 92 ? -12.679 -10.925 13.862 1.00 90.12 92 PHE A CA 1
ATOM 756 C C . PHE A 1 92 ? -11.646 -11.491 12.876 1.00 90.12 92 PHE A C 1
ATOM 758 O O . PHE A 1 92 ? -11.974 -12.385 12.101 1.00 90.12 92 PHE A O 1
ATOM 765 N N . GLY A 1 93 ? -10.399 -11.009 12.910 1.00 90.56 93 GLY A N 1
ATOM 766 C CA . GLY A 1 93 ? -9.339 -11.405 11.987 1.00 90.56 93 GLY A CA 1
ATOM 767 C C . GLY A 1 93 ? -9.108 -10.384 10.875 1.00 90.56 93 GLY A C 1
ATOM 768 O O . GLY A 1 93 ? -9.352 -9.190 11.052 1.00 90.56 93 GLY A O 1
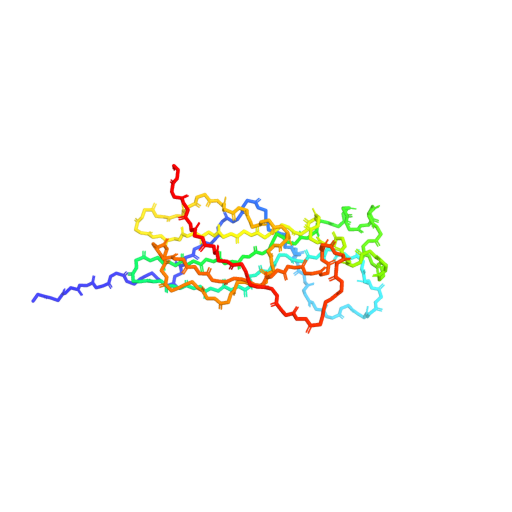ATOM 769 N N . TRP A 1 94 ? -8.581 -10.855 9.744 1.00 93.44 94 TRP A N 1
ATOM 770 C CA . TRP A 1 94 ? -8.281 -10.019 8.584 1.00 93.44 94 TRP A CA 1
ATOM 771 C C . TRP A 1 94 ? -9.520 -9.726 7.739 1.00 93.44 94 TRP A C 1
ATOM 773 O O . TRP A 1 94 ? -10.316 -10.615 7.444 1.00 93.44 94 TRP A O 1
ATOM 783 N N . SER A 1 95 ? -9.627 -8.490 7.264 1.00 93.06 95 SER A N 1
ATOM 784 C CA . SER A 1 95 ? -10.540 -8.114 6.195 1.00 93.06 95 SER A CA 1
ATOM 785 C C . SER A 1 95 ? -10.130 -8.750 4.865 1.00 93.06 95 SER A C 1
ATOM 787 O O . SER A 1 95 ? -8.975 -9.146 4.661 1.00 93.06 95 SER A O 1
ATOM 789 N N . ASN A 1 96 ? -11.066 -8.725 3.915 1.00 92.44 96 ASN A N 1
ATOM 790 C CA . ASN A 1 96 ? -10.733 -8.830 2.498 1.00 92.44 96 ASN A CA 1
ATOM 791 C C . ASN A 1 96 ? -9.710 -7.751 2.112 1.00 92.44 96 ASN A C 1
ATOM 793 O O . ASN A 1 96 ? -9.653 -6.682 2.734 1.00 92.44 96 ASN A O 1
ATOM 797 N N . GLU A 1 97 ? -8.933 -8.022 1.067 1.00 93.38 97 GLU A N 1
ATOM 798 C CA . GLU A 1 97 ? -8.030 -7.033 0.488 1.00 93.38 97 GLU A CA 1
ATOM 799 C C . GLU A 1 97 ? -8.830 -5.932 -0.211 1.00 93.38 97 GLU A C 1
ATOM 801 O O . GLU A 1 97 ? -9.705 -6.183 -1.044 1.00 93.38 97 GLU A O 1
ATOM 806 N N . ILE A 1 98 ? -8.518 -4.686 0.123 1.00 94.62 98 ILE A N 1
ATOM 807 C CA . ILE A 1 98 ? -9.138 -3.513 -0.477 1.00 94.62 98 ILE A CA 1
ATOM 808 C C . ILE A 1 98 ? -8.132 -2.938 -1.464 1.00 94.62 98 ILE A C 1
ATOM 810 O O . ILE A 1 98 ? -7.173 -2.279 -1.067 1.00 94.62 98 ILE A O 1
ATOM 814 N N . ARG A 1 99 ? -8.345 -3.185 -2.759 1.00 94.44 99 ARG A N 1
ATOM 815 C CA . ARG A 1 99 ? -7.473 -2.649 -3.809 1.00 94.44 99 ARG A CA 1
ATOM 816 C C . ARG A 1 99 ? -7.516 -1.121 -3.813 1.00 94.44 99 ARG A C 1
ATOM 818 O O . ARG A 1 99 ? -8.587 -0.525 -3.941 1.00 94.44 99 ARG A O 1
ATOM 825 N N . ILE A 1 100 ? -6.344 -0.504 -3.738 1.00 94.81 100 ILE A N 1
ATOM 826 C CA . ILE A 1 100 ? -6.150 0.933 -3.901 1.00 94.81 100 ILE A CA 1
ATOM 827 C C . ILE A 1 100 ? -6.001 1.212 -5.408 1.00 94.81 100 ILE A C 1
ATOM 829 O O . ILE A 1 100 ? -5.122 0.638 -6.053 1.00 94.81 100 ILE A O 1
ATOM 833 N N . PRO A 1 101 ? -6.864 2.046 -6.017 1.00 94.44 101 PRO A N 1
ATOM 834 C CA . PRO A 1 101 ? -6.701 2.453 -7.409 1.00 94.44 101 PRO A CA 1
ATOM 835 C C . PRO A 1 101 ? -5.369 3.170 -7.641 1.00 94.44 101 PRO A C 1
ATOM 837 O O . PRO A 1 101 ? -5.025 4.057 -6.871 1.00 94.44 101 PRO A O 1
ATOM 840 N N . SER A 1 102 ? -4.693 2.885 -8.754 1.00 93.06 102 SER A N 1
ATOM 841 C CA . SER A 1 102 ? -3.359 3.416 -9.087 1.00 93.06 102 SER A CA 1
ATOM 842 C C . SER A 1 102 ? -3.273 4.947 -9.169 1.00 93.06 102 SER A C 1
ATOM 844 O O . SER A 1 102 ? -2.204 5.517 -8.979 1.00 93.06 102 SER A O 1
ATOM 846 N N . LYS A 1 103 ? -4.411 5.624 -9.389 1.00 92.75 103 LYS A N 1
ATOM 847 C CA . LYS A 1 103 ? -4.532 7.092 -9.320 1.00 92.75 103 LYS A CA 1
ATOM 848 C C . LYS A 1 103 ? -4.379 7.663 -7.906 1.00 92.75 103 LYS A C 1
ATOM 850 O O . LYS A 1 103 ? -4.245 8.872 -7.749 1.00 92.75 103 LYS A O 1
ATOM 855 N N . ILE A 1 104 ? -4.488 6.824 -6.878 1.00 94.81 104 ILE A N 1
ATOM 856 C CA . ILE A 1 104 ? -4.251 7.187 -5.485 1.00 94.81 104 ILE A CA 1
ATOM 857 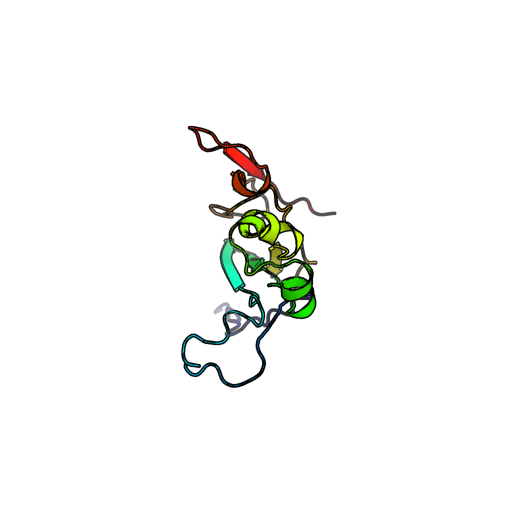C C . ILE A 1 104 ? -2.782 6.887 -5.199 1.00 94.81 104 ILE A C 1
ATOM 859 O O . ILE A 1 104 ? -2.344 5.747 -5.311 1.00 94.81 104 ILE A O 1
ATOM 863 N N . GLY A 1 105 ? -2.034 7.929 -4.862 1.00 91.94 105 GLY A N 1
ATOM 864 C CA . GLY A 1 105 ? -0.651 7.840 -4.425 1.00 91.94 105 GLY A CA 1
ATOM 865 C C . GLY A 1 105 ? -0.546 7.521 -2.927 1.00 91.94 105 GLY A C 1
ATOM 866 O O . GLY A 1 105 ? -1.412 6.844 -2.365 1.00 91.94 105 GLY A O 1
ATOM 867 N N . PRO A 1 106 ? 0.503 8.018 -2.248 1.00 92.62 106 PRO A N 1
ATOM 868 C CA . PRO A 1 106 ? 0.719 7.756 -0.830 1.00 92.62 106 PRO A CA 1
ATOM 869 C C . PRO A 1 106 ? -0.465 8.179 0.051 1.00 92.62 106 PRO A C 1
ATOM 871 O O . PRO A 1 106 ? -0.951 9.312 -0.027 1.00 92.62 106 PRO A O 1
ATOM 874 N N . ILE A 1 107 ? -0.901 7.269 0.927 1.00 96.56 107 ILE A N 1
ATOM 875 C CA . ILE A 1 107 ? -1.854 7.566 2.001 1.00 96.56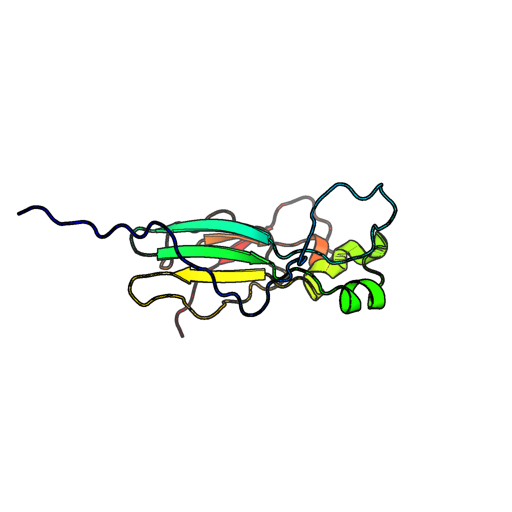 107 ILE A CA 1
ATOM 876 C C . ILE A 1 107 ? -1.097 8.266 3.131 1.00 96.56 107 ILE A C 1
ATOM 878 O O . ILE A 1 107 ? -0.108 7.742 3.640 1.00 96.56 107 ILE A O 1
ATOM 882 N N . LEU A 1 108 ? -1.572 9.442 3.544 1.00 95.19 108 LEU A N 1
ATOM 883 C CA . LEU A 1 108 ? -0.870 10.267 4.531 1.00 95.19 108 LEU A CA 1
ATOM 884 C C . LEU A 1 108 ? -0.971 9.678 5.941 1.00 95.19 108 LEU A C 1
ATOM 886 O O . LEU A 1 108 ? 0.028 9.547 6.638 1.00 95.19 108 LEU A O 1
ATOM 890 N N . ASN A 1 109 ? -2.189 9.338 6.365 1.00 94.75 109 ASN A N 1
ATOM 891 C CA . ASN A 1 109 ? -2.470 8.711 7.654 1.00 94.75 109 ASN A CA 1
ATOM 892 C C . ASN A 1 109 ? -3.885 8.123 7.655 1.00 94.75 109 ASN A C 1
ATOM 894 O O . ASN A 1 109 ? -4.773 8.689 7.020 1.00 94.75 109 ASN A O 1
ATOM 898 N N . ILE A 1 110 ? -4.124 7.057 8.421 1.00 96.31 110 ILE A N 1
ATOM 899 C CA . ILE A 1 110 ? -5.468 6.553 8.724 1.00 96.31 110 ILE A CA 1
ATOM 900 C C . ILE A 1 110 ? -5.648 6.543 10.242 1.00 96.31 110 ILE A C 1
ATOM 902 O O . ILE A 1 110 ? -5.245 5.607 10.922 1.00 96.31 110 ILE A O 1
ATOM 906 N N . GLU A 1 111 ? -6.280 7.590 10.776 1.00 94.31 111 GLU A N 1
ATOM 907 C CA . GLU A 1 111 ? -6.533 7.717 12.221 1.00 94.31 111 GLU A CA 1
ATOM 908 C C . GLU A 1 111 ? -7.620 6.766 12.733 1.00 94.31 111 GLU A C 1
ATOM 910 O O . GLU A 1 111 ? -7.664 6.427 13.912 1.00 94.31 111 GLU A O 1
ATOM 915 N N . SER A 1 112 ? -8.576 6.420 11.871 1.00 94.38 112 SER A N 1
ATOM 916 C CA . SER A 1 112 ? -9.679 5.530 12.210 1.00 94.38 112 SER A CA 1
ATOM 917 C C . SER A 1 112 ? -10.317 4.971 10.953 1.00 94.38 112 SER A C 1
ATOM 919 O O . SER A 1 112 ? -10.576 5.703 9.996 1.00 94.38 112 SER A O 1
ATOM 921 N N . THR A 1 113 ? -10.675 3.692 11.008 1.00 93.56 113 THR A N 1
ATOM 922 C CA . THR A 1 113 ? -11.446 3.012 9.957 1.00 93.56 113 THR A CA 1
ATOM 923 C C . THR A 1 113 ? -12.826 3.636 9.701 1.00 93.56 113 THR A C 1
ATOM 925 O O . THR A 1 113 ? -13.378 3.495 8.609 1.00 93.56 113 THR A O 1
ATOM 928 N N . ASN A 1 114 ? -13.362 4.394 10.666 1.00 93.19 114 ASN A N 1
ATOM 929 C CA . ASN A 1 114 ? -14.678 5.035 10.586 1.00 93.19 114 ASN A CA 1
ATOM 930 C C . ASN A 1 114 ? -14.641 6.491 10.097 1.00 93.19 114 ASN A C 1
ATOM 932 O O . ASN A 1 114 ? -15.697 7.084 9.844 1.00 93.19 114 ASN A O 1
ATOM 936 N N . LYS A 1 115 ? -13.448 7.080 9.955 1.00 95.12 115 LYS A N 1
ATOM 937 C CA . LYS A 1 115 ? -13.255 8.466 9.517 1.00 95.12 115 LYS A CA 1
ATOM 938 C C . LYS A 1 115 ? -12.756 8.530 8.076 1.00 95.12 115 LYS A C 1
ATOM 940 O O . LYS A 1 115 ? -12.294 7.551 7.498 1.00 95.12 115 LYS A O 1
ATOM 945 N N . ALA A 1 116 ? -12.896 9.710 7.482 1.00 97.06 116 ALA A N 1
ATOM 946 C CA . ALA A 1 116 ? -12.224 9.996 6.226 1.00 97.06 116 ALA A CA 1
ATOM 947 C C . ALA A 1 116 ? -10.731 10.257 6.474 1.00 97.06 116 ALA A C 1
ATOM 949 O O . ALA A 1 116 ? -10.367 10.794 7.518 1.00 97.06 116 ALA A O 1
ATOM 950 N N . PHE A 1 117 ? -9.904 9.928 5.492 1.00 96.94 117 PHE A N 1
ATOM 951 C CA . PHE A 1 117 ? -8.464 10.164 5.485 1.00 96.94 117 PHE A CA 1
ATOM 952 C C . PHE A 1 117 ? -8.026 10.751 4.145 1.00 96.94 117 PHE A C 1
ATOM 954 O O . PHE A 1 117 ? -8.827 10.848 3.213 1.00 96.94 117 PHE A O 1
ATOM 961 N N . TYR A 1 118 ? -6.765 11.167 4.058 1.00 97.56 118 TYR A N 1
ATOM 962 C CA . TYR A 1 118 ? -6.226 11.823 2.874 1.00 97.56 118 TYR A CA 1
ATOM 963 C C . TYR A 1 118 ? -5.107 11.010 2.236 1.00 97.56 118 TYR A C 1
ATOM 965 O O . TYR A 1 118 ? -4.311 10.366 2.921 1.00 97.56 118 TYR A O 1
ATOM 973 N N . ALA A 1 119 ? -5.050 11.074 0.914 1.00 97.25 119 ALA A N 1
ATOM 974 C CA . ALA A 1 119 ? -3.959 10.555 0.107 1.00 97.25 119 ALA A CA 1
ATOM 975 C C . ALA A 1 119 ? -3.596 11.577 -0.968 1.00 97.25 119 ALA A C 1
ATOM 977 O O . ALA A 1 119 ? -4.435 12.398 -1.352 1.00 97.25 119 ALA A O 1
ATOM 978 N N . LEU A 1 120 ? -2.366 11.520 -1.462 1.00 95.50 120 LEU A N 1
ATOM 979 C CA . LEU A 1 120 ? -1.987 12.278 -2.648 1.00 95.50 120 LEU A CA 1
ATOM 980 C C . LEU A 1 120 ? -2.593 11.633 -3.895 1.00 95.50 120 LEU A C 1
ATOM 982 O O . LEU A 1 120 ? -2.814 10.420 -3.944 1.00 95.50 120 LEU A O 1
ATOM 986 N N . ARG A 1 121 ? -2.867 12.440 -4.914 1.00 93.81 121 ARG A N 1
ATOM 987 C CA . ARG A 1 121 ? -3.105 11.931 -6.262 1.00 93.81 121 ARG A CA 1
ATOM 988 C C . ARG A 1 121 ? -1.772 11.462 -6.859 1.00 93.81 121 ARG A C 1
ATOM 990 O O . ARG A 1 121 ? -0.722 12.025 -6.563 1.00 93.81 121 ARG A O 1
ATOM 997 N N . ASN A 1 122 ? -1.812 10.387 -7.637 1.00 91.31 122 ASN A N 1
ATOM 998 C CA . ASN A 1 122 ? -0.647 9.876 -8.349 1.00 91.31 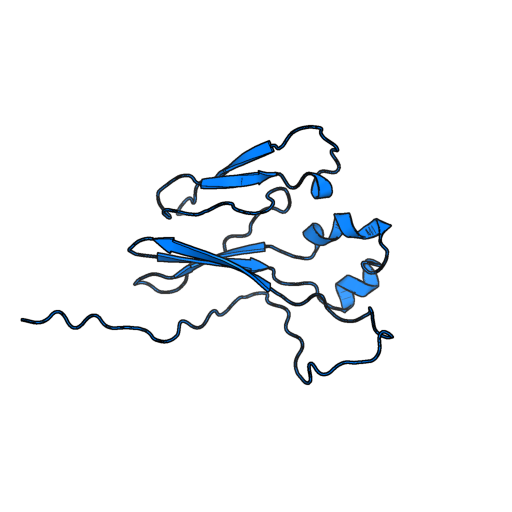122 ASN A CA 1
ATOM 999 C C . ASN A 1 122 ? -0.542 10.561 -9.717 1.00 91.31 122 ASN A C 1
ATOM 1001 O O . ASN A 1 122 ? -1.091 10.071 -10.705 1.00 91.31 122 ASN A O 1
ATOM 1005 N N . ASP A 1 123 ? 0.108 11.719 -9.739 1.00 87.06 123 ASP A N 1
ATOM 1006 C CA . ASP A 1 123 ? 0.198 12.581 -10.922 1.00 87.06 123 ASP A CA 1
ATOM 1007 C C . ASP A 1 123 ? 1.053 11.936 -12.027 1.00 87.06 123 ASP A C 1
ATOM 1009 O O . ASP A 1 123 ? 0.673 11.987 -13.198 1.00 87.06 123 ASP A O 1
ATOM 1013 N N . ASP A 1 124 ? 2.098 11.191 -11.643 1.00 83.12 124 ASP A N 1
ATOM 1014 C CA . ASP A 1 124 ? 2.940 10.409 -12.560 1.00 83.12 124 ASP A CA 1
ATOM 1015 C C . ASP A 1 124 ? 2.138 9.344 -13.321 1.00 83.12 124 ASP A C 1
ATOM 1017 O O . ASP A 1 124 ? 2.337 9.139 -14.518 1.00 83.12 124 ASP A O 1
ATOM 1021 N N . PHE A 1 125 ? 1.211 8.665 -12.637 1.00 83.38 125 PHE A N 1
ATOM 1022 C CA . PHE A 1 125 ? 0.351 7.655 -13.259 1.00 83.38 125 PHE A CA 1
ATOM 1023 C C . PHE A 1 125 ? -0.737 8.268 -14.142 1.00 83.38 125 PHE A C 1
ATOM 1025 O O . PHE A 1 125 ? -1.122 7.688 -15.154 1.00 83.38 125 PHE A O 1
ATOM 1032 N N . ILE A 1 126 ? -1.270 9.425 -13.750 1.00 83.06 126 ILE A N 1
ATOM 1033 C CA . ILE A 1 126 ? -2.301 10.120 -14.531 1.00 83.06 126 ILE A CA 1
ATOM 1034 C C . ILE A 1 126 ? -1.683 10.791 -15.768 1.00 83.06 126 ILE A C 1
ATOM 1036 O O . ILE A 1 126 ? -2.378 10.982 -16.764 1.00 83.06 126 ILE A O 1
ATOM 1040 N N . GLY A 1 127 ? -0.381 11.089 -15.733 1.00 80.25 127 GLY A N 1
ATOM 1041 C CA . GLY A 1 127 ? 0.335 11.754 -16.819 1.00 80.25 127 GLY A CA 1
ATOM 1042 C C . GLY A 1 127 ? 0.081 13.260 -16.860 1.00 80.25 127 GLY A C 1
ATOM 1043 O O . GLY A 1 127 ? 0.164 13.864 -17.926 1.00 80.25 127 GLY A O 1
ATOM 1044 N N . GLU A 1 128 ? -0.256 13.866 -15.719 1.00 80.19 128 GLU A N 1
ATOM 1045 C CA . GLU A 1 128 ? -0.472 15.308 -15.605 1.00 80.19 128 GLU A CA 1
ATOM 1046 C C . GLU A 1 128 ? 0.653 15.943 -14.779 1.00 80.19 128 GLU A C 1
ATOM 1048 O O . GLU A 1 128 ? 0.760 15.687 -13.584 1.00 80.19 128 GLU A O 1
ATOM 1053 N N . GLU A 1 129 ? 1.449 16.821 -15.388 1.00 80.31 129 GLU A N 1
ATOM 1054 C CA . GLU A 1 129 ? 2.426 17.650 -14.672 1.00 80.31 129 GLU A CA 1
ATOM 1055 C C . GLU A 1 129 ? 1.740 18.916 -14.141 1.00 80.31 129 GLU A C 1
ATOM 1057 O O . GLU A 1 129 ? 1.024 19.599 -14.879 1.00 80.31 129 GLU A O 1
ATOM 1062 N N . GLN A 1 130 ? 1.891 19.202 -12.844 1.00 84.56 130 GLN A N 1
ATOM 1063 C CA . GLN A 1 130 ? 1.161 20.280 -12.167 1.00 84.56 130 GLN A CA 1
ATOM 1064 C C . GLN A 1 130 ? 2.060 20.983 -11.159 1.00 84.56 130 GLN A C 1
ATOM 1066 O O . GLN A 1 130 ? 2.861 20.358 -10.471 1.00 84.56 130 GLN A O 1
ATOM 1071 N N . GLU A 1 131 ? 1.870 22.291 -11.014 1.00 90.25 131 GLU A N 1
ATOM 1072 C CA . GLU A 1 131 ? 2.605 23.115 -10.045 1.00 90.25 131 GLU A CA 1
ATOM 1073 C C . GLU A 1 131 ? 1.988 23.069 -8.631 1.00 90.25 131 GLU A C 1
ATOM 1075 O O . GLU A 1 131 ? 2.331 23.870 -7.761 1.00 90.25 131 GLU A O 1
ATOM 1080 N N . TYR A 1 132 ? 1.048 22.153 -8.382 1.00 91.12 132 TYR A N 1
ATOM 1081 C CA . TYR A 1 132 ? 0.358 22.012 -7.103 1.00 91.12 132 TYR A CA 1
ATOM 1082 C C . TYR A 1 132 ? 0.085 20.548 -6.752 1.00 91.12 132 TYR A C 1
ATOM 1084 O O . TYR A 1 132 ? -0.041 19.687 -7.617 1.00 91.12 132 TYR A O 1
ATOM 1092 N N . LEU A 1 133 ? -0.062 20.275 -5.453 1.00 92.12 133 LEU A N 1
ATOM 1093 C CA . LEU A 1 133 ? -0.423 18.953 -4.945 1.00 92.12 133 LEU A CA 1
ATOM 1094 C C . LEU A 1 133 ? -1.943 18.791 -4.882 1.00 92.12 133 LEU A C 1
ATOM 1096 O O . LEU A 1 133 ? -2.641 19.615 -4.287 1.00 92.12 133 LEU A O 1
ATOM 1100 N N . THR A 1 134 ? -2.451 17.684 -5.423 1.00 95.00 134 THR A N 1
ATOM 1101 C CA . THR A 1 134 ? -3.863 17.307 -5.286 1.00 95.00 134 THR A CA 1
ATOM 1102 C C . THR A 1 134 ? -4.043 16.254 -4.200 1.00 95.00 134 THR A C 1
ATOM 1104 O O . THR A 1 134 ? -3.411 15.198 -4.221 1.00 95.00 134 THR A O 1
ATOM 1107 N N . PHE A 1 135 ? -4.964 16.519 -3.272 1.00 96.62 135 PHE A N 1
ATOM 1108 C CA . PHE A 1 135 ? -5.323 15.601 -2.194 1.00 96.62 135 PHE A CA 1
ATOM 1109 C C . PHE A 1 135 ? -6.682 14.956 -2.458 1.00 96.62 135 PHE A C 1
ATOM 1111 O O . PHE A 1 135 ? -7.680 15.633 -2.707 1.00 96.62 135 PHE A O 1
ATOM 1118 N N . TYR A 1 136 ? -6.747 13.637 -2.318 1.00 97.00 136 TYR A N 1
ATOM 1119 C CA . TYR A 1 136 ? -7.998 12.898 -2.279 1.00 97.00 136 TYR A CA 1
ATOM 1120 C C . TYR A 1 136 ? -8.449 12.664 -0.849 1.00 97.00 136 TYR A C 1
ATOM 1122 O O . TYR A 1 136 ? -7.688 12.180 -0.018 1.00 97.00 136 TYR A O 1
ATOM 1130 N N . LYS A 1 137 ? -9.726 12.953 -0.588 1.00 97.19 137 LYS A N 1
ATOM 1131 C CA . LYS A 1 137 ? -10.410 12.565 0.643 1.00 97.19 137 LYS A CA 1
ATOM 1132 C C . LYS A 1 137 ? -11.076 11.208 0.442 1.00 97.19 137 LYS A C 1
ATOM 1134 O O . LYS A 1 137 ? -12.018 11.077 -0.338 1.00 97.19 137 LYS A O 1
ATOM 1139 N N . LEU A 1 138 ? -10.588 10.208 1.157 1.00 96.50 138 LEU A N 1
ATOM 1140 C CA . LEU A 1 138 ? -10.992 8.812 1.052 1.00 96.50 138 LEU A CA 1
ATOM 1141 C C . LEU A 1 138 ? -11.752 8.387 2.306 1.00 96.50 138 LEU A C 1
ATOM 1143 O O . LEU A 1 138 ? -11.579 8.959 3.378 1.00 96.50 138 LEU A O 1
ATOM 1147 N N . ARG A 1 139 ? -12.610 7.377 2.179 1.00 95.44 139 ARG A N 1
ATOM 1148 C CA . ARG A 1 139 ? -13.302 6.753 3.310 1.00 95.44 139 ARG A CA 1
ATOM 1149 C C . ARG A 1 139 ? -13.510 5.277 3.009 1.00 95.44 139 ARG A C 1
ATOM 1151 O O . ARG A 1 139 ? -13.993 4.940 1.928 1.00 95.44 139 ARG A O 1
ATOM 1158 N N . LEU A 1 140 ? -13.199 4.420 3.977 1.00 92.94 140 LEU A N 1
ATOM 1159 C CA . LEU A 1 140 ? -13.534 3.003 3.896 1.00 92.94 140 LEU A CA 1
ATOM 1160 C C . LEU A 1 140 ? -15.055 2.836 3.952 1.00 92.94 140 LEU A C 1
ATOM 1162 O O . LEU A 1 140 ? -15.733 3.454 4.776 1.00 92.94 140 LEU A O 1
ATOM 1166 N N . ARG A 1 141 ? -15.603 2.015 3.056 1.00 89.88 141 ARG A N 1
ATOM 1167 C CA . ARG A 1 141 ? -17.017 1.640 3.082 1.00 89.88 141 ARG A CA 1
ATOM 1168 C C . ARG A 1 141 ? -17.129 0.144 3.295 1.00 89.88 141 ARG A C 1
ATOM 1170 O O . ARG A 1 141 ? -16.640 -0.625 2.473 1.00 89.88 141 ARG A O 1
ATOM 1177 N N . GLN A 1 142 ? -17.790 -0.235 4.380 1.00 81.44 142 GLN A N 1
ATOM 1178 C CA . GLN A 1 142 ? -18.183 -1.613 4.622 1.00 81.44 142 GLN A CA 1
ATOM 1179 C C . GLN A 1 142 ? -19.297 -1.977 3.634 1.00 81.44 142 GLN A C 1
ATOM 1181 O O . GLN A 1 142 ? -20.245 -1.206 3.462 1.00 81.44 142 GLN A O 1
ATOM 1186 N N . LYS A 1 143 ? -19.126 -3.098 2.938 1.00 68.12 143 LYS A N 1
ATOM 1187 C CA . LYS A 1 143 ? -20.138 -3.711 2.079 1.00 68.12 143 LYS A CA 1
ATOM 1188 C C . LYS A 1 143 ? -20.539 -5.046 2.674 1.00 68.12 143 LYS A C 1
ATOM 1190 O O . LYS A 1 143 ? -19.643 -5.683 3.273 1.00 68.12 143 LYS A O 1
#